Protein AF-A0A533UYH3-F1 (afdb_monomer_lite)

pLDDT: mean 94.43, std 6.95, range [51.53, 98.0]

Foldseek 3Di:
DQDAFPPPSPHGFDDQDVVVRGGHDPVRVLVVVLVVVLCVCVVVVVDDPPDDDDQDDPVDPVSVSVVVSVVVND

Secondary structure (DSSP, 8-state):
--PBPTTTSSSB--EEETTTTEEE-HHHHHHHHHHHHHHHHHHTT---TT--------SSHHHHHHHHHHHHH-

Structure (mmCIF, N/CA/C/O backbone):
data_AF-A0A533UYH3-F1
#
_entry.id   AF-A0A533UYH3-F1
#
loop_
_atom_site.group_PDB
_atom_site.id
_atom_site.type_symbol
_atom_site.label_atom_id
_atom_site.label_alt_id
_atom_site.label_comp_id
_atom_site.label_asym_id
_atom_site.label_entity_id
_atom_site.label_seq_id
_atom_site.pdbx_PDB_ins_code
_atom_site.Cartn_x
_atom_site.Cartn_y
_atom_site.Cartn_z
_atom_site.occupancy
_atom_site.B_iso_or_equiv
_atom_site.auth_seq_id
_atom_site.auth_comp_id
_atom_site.auth_asym_id
_atom_site.auth_atom_id
_atom_site.pdbx_PDB_model_num
ATOM 1 N N . MET A 1 1 ? -11.747 1.481 26.118 1.00 51.53 1 MET A N 1
ATOM 2 C CA . MET A 1 1 ? -12.519 2.217 25.089 1.00 51.53 1 MET A CA 1
ATOM 3 C C . MET A 1 1 ? -11.940 1.912 23.717 1.00 51.53 1 MET A C 1
ATOM 5 O O . MET A 1 1 ? -10.787 2.246 23.469 1.00 51.53 1 MET A O 1
ATOM 9 N N . SER A 1 2 ? -12.692 1.240 22.842 1.00 60.19 2 SER A N 1
ATOM 10 C CA . SER A 1 2 ? -12.294 1.063 21.442 1.00 60.19 2 SER A CA 1
ATOM 11 C C . SER A 1 2 ? -12.322 2.422 20.744 1.00 60.19 2 SER A C 1
ATOM 13 O O . SER A 1 2 ? -13.385 3.027 20.618 1.00 60.19 2 SER A O 1
ATOM 15 N N . LYS A 1 3 ? -11.161 2.931 20.318 1.00 82.00 3 LYS A N 1
ATOM 16 C CA . LYS A 1 3 ? -11.108 4.180 19.546 1.00 82.00 3 LYS A CA 1
ATOM 17 C C . LYS A 1 3 ? -11.823 3.976 18.206 1.00 82.00 3 LYS A C 1
ATOM 19 O O . LYS A 1 3 ? -11.618 2.955 17.548 1.00 82.00 3 LYS A O 1
ATOM 24 N N . GLN A 1 4 ? -12.660 4.927 17.801 1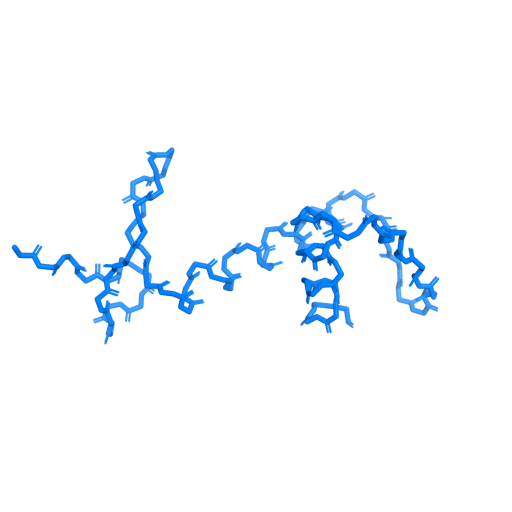.00 93.75 4 GLN A N 1
ATOM 25 C CA . GLN A 1 4 ? -13.242 4.936 16.459 1.00 93.75 4 GLN A CA 1
ATOM 26 C C . GLN A 1 4 ? -12.176 5.278 15.413 1.00 93.75 4 GLN A C 1
ATOM 28 O O . GLN A 1 4 ? -11.159 5.901 15.713 1.00 93.75 4 GLN A O 1
ATOM 33 N N . CYS A 1 5 ? -12.395 4.844 14.173 1.00 96.12 5 CYS A N 1
ATOM 34 C CA . CYS A 1 5 ? -11.511 5.154 13.058 1.00 96.12 5 CYS A CA 1
ATOM 35 C C . CYS A 1 5 ? -11.500 6.659 12.765 1.00 96.12 5 CYS A C 1
ATOM 37 O O . CYS A 1 5 ? -12.506 7.187 12.303 1.00 96.12 5 CYS A O 1
ATOM 39 N N . SER A 1 6 ? -10.344 7.311 12.884 1.00 94.94 6 SER A N 1
ATOM 40 C CA . SER A 1 6 ? -10.162 8.755 12.668 1.00 94.94 6 SER A CA 1
ATOM 41 C C . SER A 1 6 ? -10.420 9.210 11.231 1.00 94.94 6 SER A C 1
ATOM 43 O O . SER A 1 6 ? -10.488 10.399 10.965 1.00 94.94 6 SER A O 1
ATOM 45 N N . LYS A 1 7 ? -10.514 8.273 10.281 1.00 94.00 7 LYS A N 1
ATOM 46 C CA . LYS A 1 7 ? -10.736 8.576 8.860 1.00 94.00 7 LYS A CA 1
ATOM 47 C C . LYS A 1 7 ? -12.192 8.487 8.406 1.00 94.00 7 LYS A C 1
ATOM 49 O O . LYS A 1 7 ? -12.555 9.113 7.420 1.00 94.00 7 LYS A O 1
ATOM 54 N N . CYS A 1 8 ? -12.993 7.628 9.030 1.00 95.25 8 CYS A N 1
ATOM 55 C CA . CYS A 1 8 ? -14.369 7.395 8.583 1.00 95.25 8 CYS A CA 1
ATOM 56 C C . CYS A 1 8 ? -15.400 7.477 9.693 1.00 95.25 8 CYS A C 1
ATOM 58 O O . CYS A 1 8 ? -16.576 7.452 9.359 1.00 95.25 8 CYS A O 1
ATOM 60 N N . GLU A 1 9 ? -14.978 7.481 10.962 1.00 94.25 9 GLU A N 1
ATOM 61 C CA . GLU A 1 9 ? -15.814 7.666 12.158 1.00 94.25 9 GLU A CA 1
ATOM 62 C C . GLU A 1 9 ? -16.973 6.659 12.307 1.00 94.25 9 GLU A C 1
ATOM 64 O O . GLU A 1 9 ? -17.792 6.748 13.209 1.00 94.25 9 GLU A O 1
ATOM 69 N N . LYS A 1 10 ? -17.021 5.631 11.450 1.00 92.00 10 LYS A N 1
ATOM 70 C CA . LYS A 1 10 ? -18.119 4.651 11.364 1.00 92.00 10 LYS A CA 1
ATOM 71 C C . LYS A 1 10 ? -17.791 3.289 11.956 1.00 92.00 10 LYS A C 1
ATOM 73 O O . LYS A 1 10 ? -18.662 2.437 12.078 1.00 92.00 10 LYS A O 1
ATOM 78 N N . SER A 1 11 ? -16.520 2.997 12.206 1.00 94.06 11 SER A N 1
ATOM 79 C CA . SER A 1 11 ? -16.081 1.655 12.598 1.00 94.06 11 SER A CA 1
ATOM 80 C C . SER A 1 11 ? -14.975 1.730 13.631 1.00 94.06 11 SER A C 1
ATOM 82 O O . SER A 1 11 ? -14.182 2.674 13.625 1.00 94.06 11 SER A O 1
ATOM 84 N N . ASN A 1 12 ? -14.880 0.697 14.464 1.00 95.19 12 ASN A N 1
ATOM 85 C CA . ASN A 1 12 ? -13.803 0.564 15.436 1.00 95.19 12 ASN A CA 1
ATOM 86 C C . ASN A 1 12 ? -12.441 0.528 14.731 1.00 95.19 12 ASN A C 1
ATOM 88 O O . ASN A 1 12 ? -12.256 -0.159 13.718 1.00 95.19 12 ASN A O 1
ATOM 92 N N . ALA A 1 13 ? -11.494 1.301 15.255 1.00 95.00 13 ALA A N 1
ATOM 93 C CA . ALA A 1 13 ? -10.117 1.258 14.811 1.00 95.00 13 ALA A CA 1
ATOM 94 C C . ALA A 1 13 ? -9.462 -0.038 15.293 1.00 95.00 13 ALA A C 1
ATOM 96 O O . ALA A 1 13 ? -9.681 -0.481 16.418 1.00 95.00 13 ALA A O 1
ATOM 97 N N . ILE A 1 14 ? -8.644 -0.627 14.425 1.00 95.88 14 ILE A N 1
ATOM 98 C CA . ILE A 1 14 ? -7.880 -1.848 14.713 1.00 95.88 14 ILE A CA 1
ATOM 99 C C . ILE A 1 14 ? -6.375 -1.641 14.527 1.00 95.88 14 ILE A C 1
ATOM 101 O O . ILE A 1 14 ? -5.590 -2.544 14.783 1.00 95.88 14 ILE A O 1
ATOM 105 N N . TYR A 1 15 ? -5.972 -0.469 14.032 1.00 95.69 15 TYR A N 1
ATOM 106 C CA . TYR A 1 15 ? -4.589 -0.159 13.712 1.00 95.69 15 TYR A CA 1
ATOM 107 C C . TYR A 1 15 ? -4.269 1.285 14.091 1.00 95.69 15 TYR A C 1
ATOM 109 O O . TYR A 1 15 ? -4.944 2.204 13.629 1.00 95.69 15 TYR A O 1
ATOM 117 N N . LEU A 1 16 ? -3.233 1.483 14.906 1.00 95.62 16 LEU A N 1
ATOM 118 C CA . LEU A 1 16 ? -2.649 2.794 15.181 1.00 95.62 16 LEU A CA 1
ATOM 119 C C . LEU A 1 16 ? -1.428 2.990 14.283 1.00 95.62 16 LEU A C 1
ATOM 121 O O . LEU A 1 16 ? -0.493 2.191 14.284 1.00 95.62 16 LEU A O 1
ATOM 125 N N . ARG A 1 17 ? -1.426 4.083 13.529 1.00 95.06 17 ARG A N 1
ATOM 126 C CA . ARG A 1 17 ? -0.318 4.477 12.672 1.00 95.06 17 ARG A CA 1
ATOM 127 C C . ARG A 1 17 ? 0.556 5.506 13.379 1.00 95.06 17 ARG A C 1
ATOM 129 O O . ARG A 1 17 ? 0.331 6.710 13.253 1.00 95.06 17 ARG A O 1
ATOM 136 N N . ASN A 1 18 ? 1.588 5.021 14.062 1.00 94.38 18 ASN A N 1
ATOM 137 C CA . ASN A 1 18 ? 2.428 5.819 14.964 1.00 94.38 18 ASN A CA 1
ATOM 138 C C . ASN A 1 18 ? 2.978 7.114 14.343 1.00 94.38 18 ASN A C 1
ATOM 140 O O . ASN A 1 18 ? 2.849 8.167 14.951 1.00 94.38 18 ASN A O 1
ATOM 144 N N . TYR A 1 19 ? 3.507 7.077 13.115 1.00 93.88 19 TYR A N 1
ATOM 145 C CA . TYR A 1 19 ? 4.119 8.264 12.489 1.00 93.88 19 TYR A CA 1
ATOM 146 C C . TYR A 1 19 ? 3.134 9.386 12.127 1.00 93.88 19 TYR A C 1
ATOM 148 O O . TYR A 1 19 ? 3.559 10.473 11.759 1.00 93.88 19 TYR A O 1
ATOM 156 N N . SER A 1 20 ? 1.828 9.122 12.159 1.00 92.25 20 SER A N 1
ATOM 157 C CA . SER A 1 20 ? 0.791 10.098 11.785 1.00 92.25 20 SER A CA 1
ATOM 158 C C . SER A 1 20 ? -0.274 10.302 12.858 1.00 92.25 20 SER A C 1
ATOM 160 O O . SER A 1 20 ? -1.142 11.149 12.695 1.00 92.25 20 SER A O 1
ATOM 162 N N . GLY A 1 21 ? -0.285 9.469 13.901 1.00 93.06 21 GLY A N 1
ATOM 163 C CA . GLY A 1 21 ? -1.357 9.430 14.898 1.00 93.06 21 GLY A CA 1
ATOM 164 C C . GLY A 1 21 ? -2.703 8.875 14.403 1.00 93.06 21 GLY A C 1
ATOM 165 O O . GLY A 1 21 ? -3.614 8.729 15.214 1.00 93.06 21 GLY A O 1
ATOM 166 N N . GLU A 1 22 ? -2.856 8.533 13.114 1.00 94.31 22 GLU A N 1
ATOM 167 C CA . GLU A 1 22 ? -4.111 7.987 12.577 1.00 94.31 22 GLU A CA 1
ATOM 168 C C . GLU A 1 22 ? -4.492 6.666 13.265 1.00 94.31 22 GLU A C 1
ATOM 170 O O . GLU A 1 22 ? -3.689 5.732 13.343 1.00 94.31 22 GLU A O 1
ATOM 175 N N . VAL A 1 23 ? -5.753 6.545 13.681 1.00 95.81 23 VAL A N 1
ATOM 176 C CA . VAL A 1 23 ? -6.345 5.284 14.143 1.00 95.81 23 VAL A CA 1
ATOM 177 C C . VAL A 1 23 ? -7.314 4.787 13.080 1.00 95.81 23 VAL A C 1
ATOM 179 O O . VAL A 1 23 ? -8.297 5.443 12.757 1.00 95.81 23 VAL A O 1
ATOM 182 N N . LEU A 1 24 ? -7.034 3.639 12.473 1.00 96.94 24 LEU A N 1
ATOM 183 C CA . LEU A 1 24 ? -7.707 3.189 11.257 1.00 96.94 24 LEU A CA 1
ATOM 184 C C . LEU A 1 24 ? -8.474 1.889 11.496 1.00 96.94 24 LEU A C 1
ATOM 186 O O . LEU A 1 24 ? -7.969 0.943 12.103 1.00 96.94 24 LEU A O 1
ATOM 190 N N . CYS A 1 25 ? -9.698 1.812 10.972 1.00 97.19 25 CYS A N 1
ATOM 191 C CA . CYS A 1 25 ? -10.382 0.533 10.802 1.00 97.19 25 CYS A CA 1
ATOM 192 C C . CYS A 1 25 ? -9.761 -0.251 9.634 1.00 97.19 25 CYS A C 1
ATOM 194 O O . CYS A 1 25 ? -9.066 0.317 8.786 1.00 97.19 25 CYS A O 1
ATOM 196 N N . LYS A 1 26 ? -10.081 -1.547 9.534 1.00 96.19 26 LYS A N 1
ATOM 197 C CA . LYS A 1 26 ? -9.576 -2.448 8.480 1.00 96.19 26 LYS A CA 1
ATOM 198 C C . LYS A 1 26 ? -9.706 -1.856 7.072 1.00 96.19 26 LYS A C 1
ATOM 200 O O . LYS A 1 26 ? -8.737 -1.816 6.321 1.00 96.19 26 LYS A O 1
ATOM 205 N N . LYS A 1 27 ? -10.900 -1.357 6.729 1.00 96.62 27 LYS A N 1
ATOM 206 C CA . LYS A 1 27 ? -11.205 -0.810 5.395 1.00 96.62 27 LYS A CA 1
ATOM 207 C C . LYS A 1 27 ? -10.385 0.446 5.092 1.00 96.62 27 LYS A C 1
ATOM 209 O O . LYS A 1 27 ? -9.804 0.556 4.017 1.00 96.62 27 LYS A O 1
ATOM 214 N N . CYS A 1 28 ? -10.321 1.383 6.038 1.00 97.06 28 CYS A N 1
ATOM 215 C CA . CYS A 1 28 ? -9.571 2.628 5.869 1.00 97.06 28 CYS A CA 1
ATOM 216 C C . CYS A 1 28 ? -8.062 2.387 5.805 1.00 97.06 28 CYS A C 1
ATOM 218 O O . CYS A 1 28 ? -7.379 3.056 5.030 1.00 97.06 28 CYS A O 1
ATOM 220 N N . PHE A 1 29 ? -7.554 1.415 6.567 1.00 96.94 29 PHE A N 1
ATOM 221 C CA . PHE A 1 29 ? -6.161 0.997 6.493 1.00 96.94 29 PHE A CA 1
ATOM 222 C C . PHE A 1 29 ? -5.815 0.457 5.100 1.00 96.94 29 PHE A C 1
ATOM 224 O O . PHE A 1 29 ? -4.940 1.032 4.455 1.00 96.94 29 PHE A O 1
ATOM 231 N N . ILE A 1 30 ? -6.548 -0.547 4.601 1.00 96.81 30 ILE A N 1
ATOM 232 C CA . ILE A 1 30 ? -6.303 -1.155 3.278 1.00 96.81 30 ILE A CA 1
ATOM 233 C C . ILE A 1 30 ? -6.335 -0.089 2.175 1.00 96.81 30 ILE A C 1
ATOM 235 O O . ILE A 1 30 ? -5.342 0.090 1.471 1.00 96.81 30 ILE A O 1
ATOM 239 N N . LYS A 1 31 ? -7.400 0.725 2.121 1.00 96.69 31 LYS A N 1
ATOM 240 C CA . LYS A 1 31 ? -7.516 1.822 1.143 1.00 96.69 31 LYS A CA 1
ATOM 241 C C . LYS A 1 31 ? -6.363 2.820 1.228 1.00 96.69 31 LYS A C 1
ATOM 243 O O . LYS A 1 31 ? -5.928 3.368 0.221 1.00 96.69 31 LYS A O 1
ATOM 248 N N . SER A 1 32 ? -5.874 3.109 2.436 1.00 96.56 32 SER A N 1
ATOM 249 C CA . SER A 1 32 ? -4.754 4.039 2.602 1.00 96.56 32 SER A CA 1
ATOM 250 C C . SER A 1 32 ? -3.436 3.481 2.060 1.00 96.56 32 SER A C 1
ATOM 252 O O . SER A 1 32 ? -2.612 4.262 1.593 1.00 96.56 32 SER A O 1
ATOM 254 N N . VAL A 1 33 ? -3.234 2.161 2.118 1.00 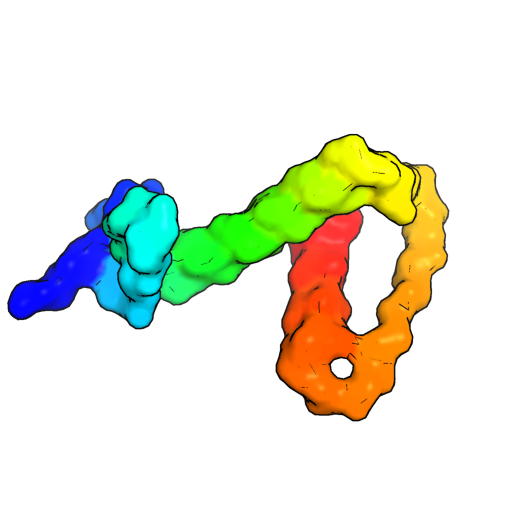97.19 33 VAL A N 1
ATOM 255 C CA . VAL A 1 33 ? -2.049 1.495 1.563 1.00 97.19 33 VAL A CA 1
ATOM 256 C C . VAL A 1 33 ? -2.129 1.481 0.037 1.00 97.19 33 VAL A C 1
ATOM 258 O O . VAL A 1 33 ? -1.184 1.918 -0.615 1.00 97.19 33 VAL A O 1
ATOM 261 N N . GLU A 1 34 ? -3.279 1.101 -0.524 1.00 98.00 34 GLU A N 1
ATOM 262 C CA . GLU A 1 34 ? -3.546 1.144 -1.970 1.00 98.00 34 GLU A CA 1
ATOM 263 C C . GLU A 1 34 ? -3.334 2.553 -2.546 1.00 98.00 34 GLU A C 1
ATOM 265 O O . GLU A 1 34 ? -2.620 2.733 -3.533 1.00 98.00 34 GLU A O 1
ATOM 270 N N . TYR A 1 35 ? -3.868 3.583 -1.879 1.00 96.94 35 TYR A N 1
ATOM 271 C CA . TYR A 1 35 ? -3.680 4.975 -2.290 1.00 96.94 35 TYR A CA 1
ATOM 272 C C . TYR A 1 35 ? -2.208 5.406 -2.265 1.00 96.94 35 TYR A C 1
ATOM 274 O O . TYR A 1 35 ? -1.747 6.098 -3.174 1.00 96.94 35 TYR A O 1
ATOM 282 N N . LYS A 1 36 ? -1.446 4.992 -1.243 1.00 96.44 36 LYS A N 1
ATOM 283 C CA . LYS A 1 36 ? -0.008 5.285 -1.163 1.00 96.44 36 LYS A CA 1
ATOM 284 C C . LYS A 1 36 ? 0.761 4.618 -2.296 1.00 96.44 36 LYS A C 1
ATOM 286 O O . LYS A 1 36 ? 1.569 5.292 -2.924 1.00 96.44 36 LYS A O 1
ATOM 291 N N . ALA A 1 37 ? 0.471 3.353 -2.596 1.00 97.31 37 ALA A N 1
ATOM 292 C CA . ALA A 1 37 ? 1.075 2.651 -3.723 1.00 97.31 37 ALA A CA 1
ATOM 293 C C . ALA A 1 37 ? 0.776 3.368 -5.050 1.00 97.31 37 ALA A C 1
ATOM 295 O O . ALA A 1 37 ? 1.705 3.720 -5.773 1.00 97.31 37 ALA A O 1
ATOM 296 N N . LYS A 1 38 ? -0.496 3.704 -5.317 1.00 96.19 38 LYS A N 1
ATOM 297 C CA . LYS A 1 38 ? -0.901 4.450 -6.521 1.00 96.19 38 LYS A CA 1
ATOM 298 C C . LYS A 1 38 ? -0.189 5.800 -6.643 1.00 96.19 38 LYS A C 1
ATOM 300 O O . LYS A 1 38 ? 0.285 6.159 -7.723 1.00 96.19 38 LYS A O 1
ATOM 305 N N . ARG A 1 39 ? -0.076 6.541 -5.533 1.00 97.12 39 ARG A N 1
ATOM 306 C CA . ARG A 1 39 ? 0.636 7.826 -5.491 1.00 97.12 39 ARG A CA 1
ATOM 307 C C . ARG A 1 39 ? 2.124 7.655 -5.794 1.00 97.12 39 ARG A C 1
ATOM 309 O O . ARG A 1 39 ? 2.666 8.476 -6.523 1.00 97.12 39 ARG A O 1
ATOM 316 N N . THR A 1 40 ? 2.770 6.612 -5.275 1.00 97.75 40 THR A N 1
ATOM 317 C CA . THR A 1 40 ? 4.180 6.307 -5.570 1.00 97.75 40 THR A CA 1
ATOM 318 C C . THR A 1 40 ?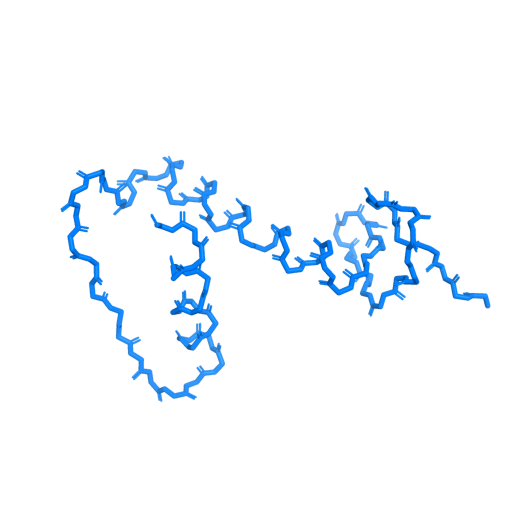 4.378 5.961 -7.044 1.00 97.75 40 THR A C 1
ATOM 320 O O . THR A 1 40 ? 5.221 6.580 -7.687 1.00 97.75 40 THR A O 1
ATOM 323 N N . LEU A 1 41 ? 3.559 5.059 -7.599 1.00 96.50 41 LEU A N 1
ATOM 324 C CA . LEU A 1 41 ? 3.616 4.687 -9.019 1.00 96.50 41 LEU A CA 1
ATOM 325 C C . LEU A 1 41 ? 3.491 5.915 -9.926 1.00 96.50 41 LEU A C 1
ATOM 327 O O . LEU A 1 41 ? 4.284 6.081 -10.849 1.00 96.50 41 LEU A O 1
ATOM 331 N N . SER A 1 42 ? 2.541 6.803 -9.612 1.00 95.00 42 SER A N 1
ATOM 332 C CA . SER A 1 42 ? 2.311 8.038 -10.371 1.00 95.00 42 SER A CA 1
ATOM 333 C C . SER A 1 42 ? 3.466 9.031 -10.207 1.00 95.00 42 SER A C 1
ATOM 335 O O . SER A 1 42 ? 3.950 9.581 -11.189 1.00 95.00 42 SER A O 1
ATOM 337 N N . LYS A 1 43 ? 3.950 9.238 -8.971 1.00 97.88 43 LYS A N 1
ATOM 338 C CA . LYS A 1 43 ? 5.042 10.178 -8.662 1.00 97.88 43 LYS A CA 1
ATOM 339 C C . LYS A 1 43 ? 6.318 9.851 -9.436 1.00 97.88 43 LYS A C 1
ATOM 341 O O . LYS A 1 43 ? 7.014 10.766 -9.860 1.00 97.88 43 LYS A O 1
ATOM 346 N N . PHE A 1 44 ? 6.622 8.567 -9.595 1.00 97.81 44 PHE A N 1
ATOM 347 C CA . PHE A 1 44 ? 7.826 8.104 -10.283 1.00 97.81 44 PHE A CA 1
ATOM 348 C C . PHE A 1 44 ? 7.560 7.625 -11.714 1.00 97.81 44 PHE A C 1
ATOM 350 O O . PHE A 1 44 ? 8.468 7.095 -12.343 1.00 97.81 44 PHE A O 1
ATOM 357 N N . SER A 1 45 ? 6.341 7.814 -12.238 1.00 96.31 45 SER A N 1
ATOM 358 C CA . SER A 1 45 ? 5.945 7.388 -13.590 1.00 96.31 45 SER A CA 1
ATOM 359 C C . SER A 1 45 ? 6.320 5.930 -13.903 1.00 96.31 45 SER A C 1
ATOM 361 O O . SER A 1 45 ? 6.806 5.625 -14.988 1.00 96.31 45 SER A O 1
ATOM 363 N N . MET A 1 46 ? 6.118 5.031 -12.932 1.00 96.19 46 MET A N 1
ATOM 364 C CA . MET A 1 46 ? 6.595 3.641 -13.004 1.00 96.19 46 MET A CA 1
ATOM 365 C C . MET A 1 46 ? 5.803 2.775 -13.991 1.00 96.19 46 MET A C 1
ATOM 367 O O . MET A 1 46 ? 6.326 1.774 -14.466 1.00 96.19 46 MET A O 1
ATOM 371 N N . ILE A 1 47 ? 4.534 3.119 -14.235 1.00 95.19 47 ILE A N 1
ATOM 372 C CA . ILE A 1 47 ? 3.593 2.369 -15.078 1.00 95.19 47 ILE A CA 1
ATOM 373 C C . ILE A 1 47 ? 2.760 3.383 -15.865 1.00 95.19 47 ILE A C 1
ATOM 375 O O . ILE A 1 47 ? 2.288 4.371 -15.293 1.00 95.19 47 ILE A O 1
ATOM 379 N N . LYS A 1 48 ? 2.572 3.140 -17.161 1.00 92.38 48 LYS A N 1
ATOM 380 C CA . LYS A 1 48 ? 1.763 3.957 -18.071 1.00 92.38 48 LYS A CA 1
ATOM 381 C C . LYS A 1 48 ? 0.482 3.230 -18.468 1.00 92.38 48 LYS A C 1
ATOM 383 O O . LYS A 1 48 ? 0.341 2.017 -18.323 1.00 92.38 48 LYS A O 1
ATOM 388 N N . HIS A 1 49 ? -0.482 3.993 -18.973 1.00 89.88 49 HIS A N 1
ATOM 389 C CA . HIS A 1 49 ? -1.712 3.412 -19.495 1.00 89.88 49 HIS A CA 1
ATOM 390 C C . HIS A 1 49 ? -1.404 2.512 -20.701 1.00 89.88 49 HIS A C 1
ATOM 392 O O . HIS A 1 49 ? -0.693 2.929 -21.612 1.00 89.88 49 HIS A O 1
ATOM 398 N N . GLY A 1 50 ? -1.939 1.290 -20.690 1.00 91.12 50 GLY A N 1
ATOM 399 C CA . GLY A 1 50 ? -1.685 0.274 -21.716 1.00 91.12 50 GLY A CA 1
ATOM 400 C C . GLY A 1 50 ? -0.520 -0.678 -21.415 1.00 91.12 50 GLY A C 1
ATOM 401 O O . GLY A 1 50 ? -0.394 -1.691 -22.104 1.00 91.12 50 GLY A O 1
ATOM 402 N N . ASP A 1 51 ? 0.287 -0.419 -20.380 1.00 94.69 51 ASP A N 1
ATOM 403 C CA . ASP A 1 51 ? 1.374 -1.323 -19.997 1.00 94.69 51 ASP A CA 1
ATOM 404 C C . ASP A 1 51 ? 0.831 -2.674 -19.507 1.00 94.69 51 ASP A C 1
ATOM 406 O O . ASP A 1 51 ? -0.100 -2.752 -18.701 1.00 94.69 51 ASP A O 1
ATOM 410 N N . ARG A 1 52 ? 1.471 -3.764 -19.947 1.00 94.94 52 ARG A N 1
ATOM 411 C CA . ARG A 1 52 ? 1.271 -5.099 -19.369 1.00 94.94 52 ARG A CA 1
ATOM 412 C C . ARG A 1 52 ? 2.312 -5.328 -18.283 1.00 94.94 52 ARG A C 1
ATOM 414 O O . ARG A 1 52 ? 3.495 -5.480 -18.571 1.00 94.94 52 ARG A O 1
ATOM 421 N N . VAL A 1 53 ? 1.860 -5.366 -17.036 1.00 95.12 53 VAL A N 1
ATOM 422 C CA . VAL A 1 53 ? 2.734 -5.446 -15.862 1.00 95.12 53 VAL A CA 1
ATOM 423 C C . VAL A 1 53 ? 2.851 -6.893 -15.391 1.00 95.12 53 VAL A C 1
ATOM 425 O O . VAL A 1 53 ? 1.863 -7.499 -14.980 1.00 95.12 53 VAL A O 1
ATOM 428 N 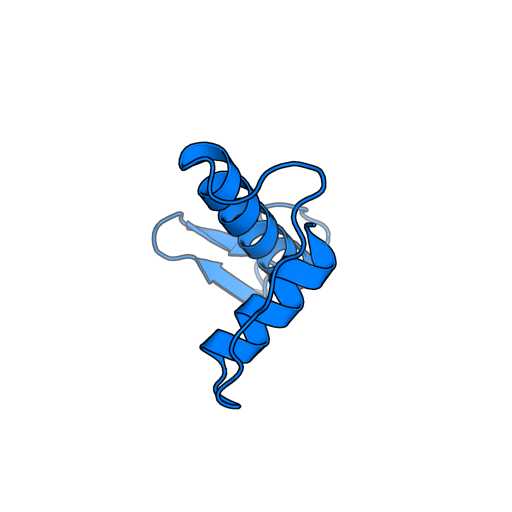N . ALA A 1 54 ? 4.066 -7.441 -15.420 1.00 96.25 54 ALA A N 1
ATOM 429 C CA . ALA A 1 54 ? 4.382 -8.730 -14.810 1.00 96.25 54 ALA A CA 1
ATOM 430 C C . ALA A 1 54 ? 4.852 -8.532 -13.360 1.00 96.25 54 ALA A C 1
ATOM 432 O O . ALA A 1 54 ? 5.663 -7.651 -13.078 1.00 96.25 54 ALA A O 1
ATOM 433 N N . VAL A 1 55 ? 4.363 -9.366 -12.439 1.00 96.25 55 VAL A N 1
ATOM 434 C CA . VAL A 1 55 ? 4.737 -9.323 -11.017 1.00 96.25 55 VAL A CA 1
ATOM 435 C C . VAL A 1 55 ? 5.443 -10.623 -10.652 1.00 96.25 55 VAL A C 1
ATOM 437 O O . VAL A 1 55 ? 4.849 -11.695 -10.734 1.00 96.25 55 VAL A O 1
ATOM 440 N N . ALA A 1 56 ? 6.703 -10.533 -10.229 1.00 97.19 56 ALA A N 1
ATOM 441 C CA . ALA A 1 56 ? 7.444 -11.683 -9.722 1.00 97.19 56 ALA A CA 1
ATOM 442 C C . ALA A 1 56 ? 6.982 -12.020 -8.294 1.00 97.19 56 ALA A C 1
ATOM 444 O O . ALA A 1 56 ? 7.112 -11.206 -7.376 1.00 97.19 56 ALA A O 1
ATOM 445 N N . VAL A 1 57 ? 6.438 -13.225 -8.104 1.00 97.62 57 VAL A N 1
ATOM 446 C CA . VAL A 1 57 ? 5.888 -13.680 -6.821 1.00 97.62 57 VAL A CA 1
ATOM 447 C C . VAL A 1 57 ? 6.785 -14.753 -6.222 1.00 97.62 57 VAL A C 1
ATOM 449 O O . VAL A 1 57 ? 6.982 -15.808 -6.811 1.00 97.62 57 VAL A O 1
ATOM 452 N N . SER A 1 58 ? 7.295 -14.491 -5.021 1.00 97.44 58 SER A N 1
ATOM 453 C CA . SER A 1 58 ? 8.134 -15.429 -4.261 1.00 97.44 58 SER A CA 1
ATOM 454 C C . SER A 1 58 ? 7.346 -16.314 -3.286 1.00 97.44 58 SER A C 1
ATOM 456 O O . SER A 1 58 ? 7.927 -17.175 -2.639 1.00 97.44 58 SER A O 1
ATOM 458 N N . GLY A 1 59 ? 6.045 -16.057 -3.112 1.00 96.12 59 GLY A N 1
ATOM 459 C CA . GLY A 1 59 ? 5.213 -16.654 -2.057 1.00 96.12 59 GLY A CA 1
ATOM 460 C C . GLY A 1 59 ? 5.306 -15.929 -0.707 1.00 96.12 59 GLY A C 1
ATOM 461 O O . GLY A 1 59 ? 4.567 -16.243 0.221 1.00 96.12 59 GLY A O 1
ATOM 462 N N . GLY A 1 60 ? 6.181 -14.925 -0.594 1.00 97.81 60 GLY A N 1
ATOM 463 C CA . GLY A 1 60 ? 6.291 -14.084 0.593 1.00 97.81 60 GLY A CA 1
ATOM 464 C C . GLY A 1 60 ? 5.156 -13.065 0.719 1.00 97.81 60 GLY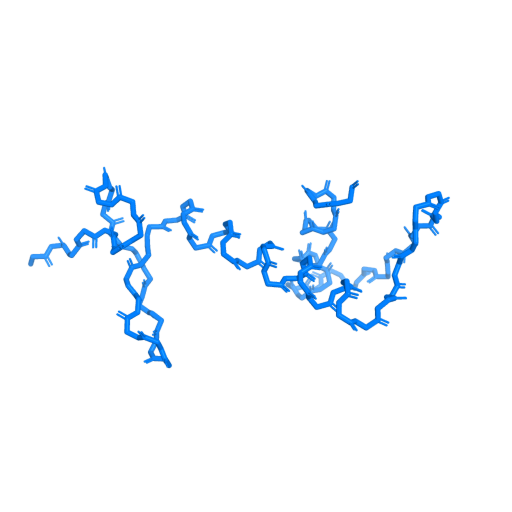 A C 1
ATOM 465 O O . GLY A 1 60 ? 4.514 -12.677 -0.258 1.00 97.81 60 GLY A O 1
ATOM 466 N N . LYS A 1 61 ? 4.959 -12.559 1.941 1.00 97.44 61 LYS A N 1
ATOM 467 C CA . LYS A 1 6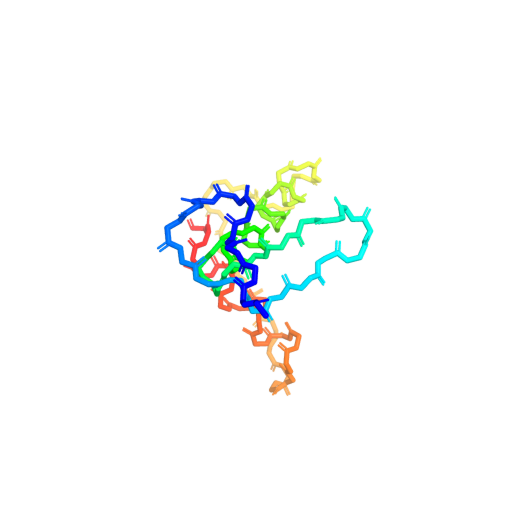1 ? 3.943 -11.537 2.249 1.00 97.44 61 LYS A CA 1
ATOM 468 C C . LYS A 1 61 ? 4.068 -10.286 1.373 1.00 97.44 61 LYS A C 1
ATOM 470 O O . LYS A 1 61 ? 3.056 -9.716 0.987 1.00 97.44 61 LYS A O 1
ATOM 475 N N . ASP A 1 62 ? 5.293 -9.876 1.051 1.00 97.44 62 ASP A N 1
ATOM 476 C CA . ASP A 1 62 ? 5.564 -8.616 0.358 1.00 97.44 62 ASP A CA 1
ATOM 477 C C . ASP A 1 62 ? 5.191 -8.705 -1.127 1.00 97.44 62 ASP A C 1
ATOM 479 O O . ASP A 1 62 ? 4.474 -7.848 -1.644 1.00 97.44 62 ASP A O 1
ATOM 483 N N . SER A 1 63 ? 5.601 -9.785 -1.799 1.00 97.50 63 SER A N 1
ATOM 484 C CA . SER A 1 63 ? 5.294 -10.006 -3.215 1.00 97.50 63 SER A CA 1
ATOM 485 C C . SER A 1 63 ? 3.810 -10.316 -3.441 1.00 97.50 63 SER A C 1
ATOM 487 O O . SER A 1 63 ? 3.216 -9.810 -4.393 1.00 97.50 63 SER A O 1
ATOM 489 N N . LEU A 1 64 ? 3.171 -11.051 -2.524 1.00 97.94 64 LEU A N 1
ATOM 490 C CA . LEU A 1 64 ? 1.726 -11.298 -2.566 1.00 97.94 64 LEU A CA 1
ATOM 491 C C . LEU A 1 64 ? 0.902 -10.038 -2.267 1.00 97.94 64 LEU A C 1
ATOM 493 O O . LEU A 1 64 ? -0.096 -9.782 -2.942 1.00 97.94 64 LEU A O 1
ATOM 497 N N . ALA A 1 65 ? 1.316 -9.227 -1.288 1.00 97.69 65 ALA A N 1
ATOM 498 C CA . ALA A 1 65 ? 0.652 -7.959 -1.001 1.00 97.69 65 ALA A CA 1
ATOM 499 C C . ALA A 1 65 ? 0.760 -6.998 -2.189 1.00 97.69 65 ALA A C 1
ATOM 501 O O . ALA A 1 65 ? -0.242 -6.385 -2.555 1.00 97.69 65 ALA A O 1
ATOM 502 N N . LEU A 1 66 ? 1.937 -6.902 -2.821 1.00 97.31 66 LEU A N 1
ATOM 503 C CA . LEU A 1 66 ? 2.130 -6.097 -4.026 1.00 97.31 66 LEU A CA 1
ATOM 504 C C . LEU A 1 66 ? 1.206 -6.558 -5.156 1.00 97.31 66 LEU A C 1
ATOM 506 O O . LEU A 1 66 ? 0.506 -5.727 -5.727 1.00 97.31 66 LEU A O 1
ATOM 510 N N . LEU A 1 67 ? 1.156 -7.865 -5.437 1.00 97.69 67 LEU A N 1
ATOM 511 C CA . LEU A 1 67 ? 0.264 -8.430 -6.451 1.00 97.69 67 LEU A CA 1
ATOM 512 C C . LEU A 1 67 ? -1.198 -8.041 -6.192 1.00 97.69 67 LEU A C 1
ATOM 514 O O . LEU A 1 67 ? -1.884 -7.560 -7.092 1.00 97.69 67 LEU A O 1
ATOM 518 N N . ASN A 1 68 ? -1.668 -8.218 -4.955 1.00 97.31 68 ASN A N 1
ATOM 519 C CA . ASN A 1 68 ? -3.043 -7.892 -4.588 1.00 97.31 68 ASN A CA 1
ATOM 520 C C . ASN A 1 68 ? -3.334 -6.386 -4.688 1.00 97.31 68 ASN A C 1
ATOM 522 O O . ASN A 1 68 ? -4.403 -5.998 -5.147 1.00 97.31 68 ASN A O 1
ATOM 526 N N . ILE A 1 69 ? -2.390 -5.533 -4.279 1.00 97.50 69 ILE A N 1
ATOM 527 C CA . ILE A 1 69 ? -2.534 -4.079 -4.395 1.00 97.50 69 ILE A CA 1
ATOM 528 C C . ILE A 1 69 ? -2.605 -3.671 -5.867 1.00 97.50 69 ILE A C 1
ATOM 530 O O . ILE A 1 69 ? -3.529 -2.953 -6.232 1.00 97.50 69 ILE A O 1
ATOM 534 N N . LEU A 1 70 ? -1.675 -4.137 -6.711 1.00 96.12 70 LEU A N 1
ATOM 535 C CA . LEU A 1 70 ? -1.644 -3.795 -8.137 1.00 96.12 70 LEU A CA 1
ATOM 536 C C . LEU A 1 70 ? -2.926 -4.230 -8.849 1.00 96.12 70 LEU A C 1
ATOM 538 O O . LEU A 1 70 ? -3.488 -3.436 -9.593 1.00 96.12 70 LEU A O 1
ATOM 542 N N . LYS A 1 71 ? -3.445 -5.425 -8.536 1.00 95.38 71 LYS A N 1
ATOM 543 C CA . LYS A 1 71 ? -4.735 -5.913 -9.046 1.00 95.38 71 LYS A CA 1
ATOM 544 C C . LYS A 1 71 ? -5.918 -4.988 -8.715 1.00 95.38 71 LYS A C 1
ATOM 546 O O . LYS A 1 71 ? -6.881 -4.956 -9.470 1.00 95.38 71 LYS A O 1
ATOM 551 N N . ASN A 1 72 ? -5.874 -4.279 -7.587 1.00 95.06 72 ASN A N 1
ATOM 552 C CA . ASN A 1 72 ? -6.970 -3.417 -7.136 1.00 95.06 72 ASN A CA 1
ATOM 553 C C . ASN A 1 72 ? -6.848 -1.958 -7.611 1.00 95.06 72 ASN A C 1
ATOM 555 O O . ASN A 1 72 ? -7.829 -1.219 -7.512 1.00 95.06 72 ASN A O 1
ATOM 559 N N . ILE A 1 73 ? -5.658 -1.506 -8.034 1.00 92.25 73 ILE A N 1
ATOM 560 C CA . ILE A 1 73 ? -5.398 -0.083 -8.336 1.00 92.25 73 ILE A CA 1
ATOM 561 C C . ILE A 1 73 ? -5.084 0.221 -9.803 1.00 92.25 73 ILE A C 1
ATOM 563 O O . ILE A 1 73 ? -5.188 1.399 -10.172 1.00 92.25 73 ILE A O 1
ATOM 567 N N . LEU A 1 74 ? -4.643 -0.780 -10.573 1.00 87.12 74 LEU A N 1
ATOM 568 C CA . LEU A 1 74 ? -4.424 -0.711 -12.021 1.00 87.12 74 LEU A CA 1
ATOM 569 C C . LEU A 1 74 ? -5.709 -1.104 -12.750 1.00 87.12 74 LEU A C 1
ATOM 571 O O . LEU A 1 74 ? -6.038 -0.393 -13.723 1.00 87.12 74 LEU A O 1
#

Radius of gyration: 14.91 Å; chains: 1; bounding box: 26×27×47 Å

Sequence (74 aa):
MSKQCSKCEKSNAIYLRNYSGEVLCKKCFIKSVEYKAKRTLSKFSMIKHGDRVAVAVSGGKDSLALLNILKNIL